Protein AF-A0ABD0RPV3-F1 (afdb_monomer_lite)

Organism: Cirrhinus mrigala (NCBI:txid683832)

Foldseek 3Di:
DPDPDDDPPPPPDPLLVVLLVVLVVLVNNDPPVPDDDVVVVVVCVVVVPDPPPVVVVSVVVNVVSVVVSVVVVVVVD

Radius of gyration: 18.1 Å; chains: 1; bounding box: 38×22×59 Å

InterPro domains:
  IPR005542 PBX, PBC domain [PF03792] (1-77)
  IPR005542 PBX, PBC domain [PS51978] (1-77)

pLDDT: mean 71.22, std 18.46, range [39.75, 95.56]

Structure (mmCIF, N/CA/C/O backbone):
data_AF-A0ABD0RPV3-F1
#
_entry.id   AF-A0ABD0RPV3-F1
#
loop_
_atom_site.group_PDB
_atom_site.id
_atom_site.type_symbol
_atom_site.label_atom_id
_atom_site.label_alt_id
_atom_site.label_comp_id
_atom_site.label_asym_id
_atom_site.label_entity_id
_atom_site.label_seq_id
_atom_site.pdbx_PDB_ins_code
_atom_site.Cartn_x
_atom_site.Cartn_y
_atom_site.Cartn_z
_atom_site.occupancy
_atom_site.B_iso_or_equiv
_atom_site.auth_seq_id
_atom_site.auth_comp_id
_atom_site.auth_asym_id
_atom_site.auth_atom_id
_atom_site.pdbx_PDB_model_num
ATOM 1 N N . LEU A 1 1 ? -4.992 6.704 35.716 1.00 49.44 1 LEU A N 1
ATOM 2 C CA . LEU A 1 1 ? -6.185 6.775 34.847 1.00 49.44 1 LEU A CA 1
ATOM 3 C C . LEU A 1 1 ? -5.788 7.562 33.599 1.00 49.44 1 LEU A C 1
ATOM 5 O O . LEU A 1 1 ? -6.012 8.764 33.541 1.00 49.44 1 LEU A O 1
ATOM 9 N N . SER A 1 2 ? -5.069 6.920 32.672 1.00 39.75 2 SER A N 1
ATOM 10 C CA . SER A 1 2 ? -4.650 7.578 31.431 1.00 39.75 2 SER A CA 1
ATOM 11 C C . SER A 1 2 ? -5.835 7.584 30.486 1.00 39.75 2 SER A C 1
ATOM 13 O O . SER A 1 2 ? -6.316 6.545 30.045 1.00 39.75 2 SER A O 1
ATOM 15 N N . ILE A 1 3 ? -6.338 8.795 30.315 1.00 53.88 3 ILE A N 1
ATOM 16 C CA . ILE A 1 3 ? -7.460 9.200 29.494 1.00 53.88 3 ILE A CA 1
ATOM 17 C C . ILE A 1 3 ? -7.397 8.530 28.118 1.00 53.88 3 ILE A C 1
ATOM 19 O O . ILE A 1 3 ? -6.432 8.680 27.372 1.00 53.88 3 ILE A O 1
ATOM 23 N N . ARG A 1 4 ? -8.438 7.761 27.796 1.00 57.34 4 ARG A N 1
ATOM 24 C CA . ARG A 1 4 ? -8.689 7.258 26.448 1.00 57.34 4 ARG A CA 1
ATOM 25 C C . ARG A 1 4 ? -9.115 8.467 25.618 1.00 57.34 4 ARG A C 1
ATOM 27 O O . ARG A 1 4 ? -10.281 8.847 25.612 1.00 57.34 4 ARG A O 1
ATOM 34 N N . GLY A 1 5 ? -8.129 9.176 25.077 1.00 48.16 5 GLY A N 1
ATOM 35 C CA . GLY A 1 5 ? -8.345 10.337 24.228 1.00 48.16 5 GLY A CA 1
ATOM 36 C C . GLY A 1 5 ? -9.018 9.895 22.936 1.00 48.16 5 GLY A C 1
ATOM 37 O O . GLY A 1 5 ? -8.413 9.154 22.179 1.00 48.16 5 GLY A O 1
ATOM 38 N N . ALA A 1 6 ? -10.271 10.321 22.769 1.00 50.91 6 ALA A N 1
ATOM 39 C CA . ALA A 1 6 ? -10.963 10.646 21.524 1.00 50.91 6 ALA A CA 1
ATOM 40 C C . ALA A 1 6 ? -10.601 9.832 20.263 1.00 50.91 6 ALA A C 1
ATOM 42 O O . ALA A 1 6 ? -9.524 10.012 19.716 1.00 50.91 6 ALA A O 1
ATOM 43 N N . GLN A 1 7 ? -11.555 9.044 19.759 1.00 45.75 7 GLN A N 1
ATOM 44 C CA . GLN A 1 7 ? -12.163 9.110 18.413 1.00 45.75 7 GLN A CA 1
ATOM 45 C C . GLN A 1 7 ? -12.942 7.800 18.184 1.00 45.75 7 GLN A C 1
ATOM 47 O O . GLN A 1 7 ? -12.407 6.705 18.294 1.00 45.75 7 GLN A O 1
ATOM 52 N N . GLU A 1 8 ? -14.241 7.944 17.941 1.00 58.09 8 GLU A N 1
ATOM 53 C CA . GLU A 1 8 ? -15.267 6.892 17.865 1.00 58.09 8 GLU A CA 1
ATOM 54 C C . GLU A 1 8 ? -15.408 6.299 16.441 1.00 58.09 8 GLU A C 1
ATOM 56 O O . GLU A 1 8 ? -16.390 5.645 16.118 1.00 58.09 8 GLU A O 1
ATOM 61 N N . GLU A 1 9 ? -14.399 6.501 15.597 1.00 57.69 9 GLU A N 1
ATOM 62 C CA . GLU A 1 9 ? -14.114 5.764 14.364 1.00 57.69 9 GLU A CA 1
ATOM 63 C C . GLU A 1 9 ? -12.616 5.494 14.455 1.00 57.69 9 GLU A C 1
ATOM 65 O O . GLU A 1 9 ? -11.842 6.446 14.578 1.00 57.69 9 GLU A O 1
ATOM 70 N N . GLU A 1 10 ? -12.209 4.230 14.543 1.00 57.34 10 GLU A N 1
ATOM 71 C CA . GLU A 1 10 ? -10.806 3.897 14.771 1.00 57.34 10 GLU A CA 1
ATOM 72 C C . GLU A 1 10 ? -9.980 4.442 13.594 1.00 57.34 10 GLU A C 1
ATOM 74 O O . GLU A 1 10 ? -10.164 3.985 12.462 1.00 57.34 10 GLU A O 1
ATOM 79 N N . PRO A 1 11 ? -9.140 5.477 13.808 1.00 65.62 11 PRO A N 1
ATOM 80 C CA . PRO A 1 11 ? -8.362 6.053 12.724 1.00 65.62 11 PRO A CA 1
ATOM 81 C C . PRO A 1 11 ? -7.491 4.952 12.105 1.00 65.62 11 PRO A C 1
ATOM 83 O O . PRO A 1 11 ? -7.021 4.078 12.839 1.00 65.62 11 PRO A O 1
ATOM 86 N N . PRO A 1 12 ? -7.256 4.974 10.778 1.00 68.94 12 PRO A N 1
ATOM 87 C CA . PRO A 1 12 ? -6.462 3.946 10.122 1.00 68.94 12 PRO A CA 1
ATOM 88 C C . PRO A 1 12 ? -5.112 3.826 10.821 1.00 68.94 12 PRO A C 1
ATOM 90 O O . PRO A 1 12 ? -4.425 4.825 11.050 1.00 68.94 12 PRO A O 1
ATOM 93 N N . ASP A 1 13 ? -4.760 2.596 11.183 1.00 86.06 13 ASP A N 1
ATOM 94 C CA . ASP A 1 13 ? -3.588 2.327 11.997 1.00 86.06 13 ASP A CA 1
ATOM 95 C C . ASP A 1 13 ? -2.321 2.913 11.354 1.00 86.06 13 ASP A C 1
ATOM 97 O O . ASP A 1 13 ? -1.976 2.608 10.206 1.00 86.06 13 ASP A O 1
ATOM 101 N N . ALA A 1 14 ? -1.602 3.747 12.109 1.00 87.62 14 ALA A N 1
ATOM 102 C CA . ALA A 1 14 ? -0.389 4.409 11.644 1.00 87.62 14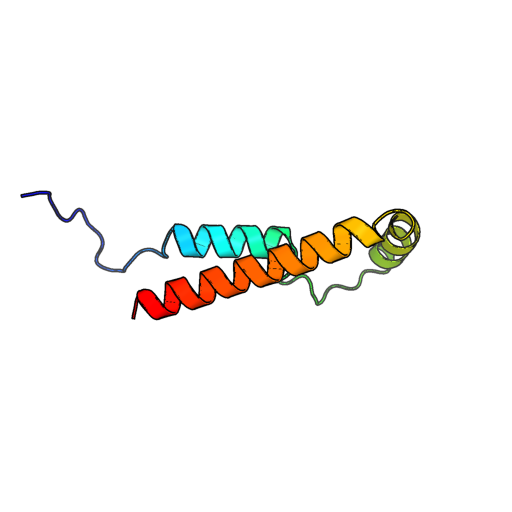 ALA A CA 1
ATOM 103 C C . ALA A 1 14 ? 0.682 3.412 11.156 1.00 87.62 14 ALA A C 1
ATOM 105 O O . ALA A 1 14 ? 1.450 3.727 10.241 1.00 87.62 14 ALA A O 1
ATOM 106 N N . GLN A 1 15 ? 0.737 2.205 11.728 1.00 90.50 15 GLN A N 1
ATOM 107 C CA . GLN A 1 15 ? 1.654 1.151 11.305 1.00 90.50 15 GLN A CA 1
ATOM 108 C C . GLN A 1 15 ? 1.233 0.530 9.969 1.00 90.50 15 GLN A C 1
ATOM 110 O O . GLN A 1 15 ? 2.088 0.360 9.094 1.00 90.50 15 GLN A O 1
ATOM 115 N N . LEU A 1 16 ? -0.063 0.262 9.768 1.00 90.44 16 LEU A N 1
ATOM 116 C CA . LEU A 1 16 ? -0.594 -0.201 8.478 1.00 90.44 16 LEU A CA 1
ATOM 117 C C . LEU A 1 16 ? -0.335 0.832 7.382 1.00 90.44 16 LEU A C 1
ATOM 119 O O . LEU A 1 16 ? 0.219 0.494 6.338 1.00 90.44 16 LEU A O 1
ATOM 123 N N . MET A 1 17 ? -0.607 2.107 7.666 1.00 91.00 17 MET A N 1
ATOM 124 C CA . MET A 1 17 ? -0.359 3.199 6.727 1.00 91.00 17 MET A CA 1
ATOM 125 C C . MET A 1 17 ? 1.126 3.304 6.354 1.00 91.00 17 MET A C 1
ATOM 127 O O . MET A 1 17 ? 1.476 3.569 5.202 1.00 91.00 17 MET A O 1
ATOM 131 N N . ARG A 1 18 ? 2.039 3.070 7.304 1.00 93.06 18 ARG A N 1
ATOM 13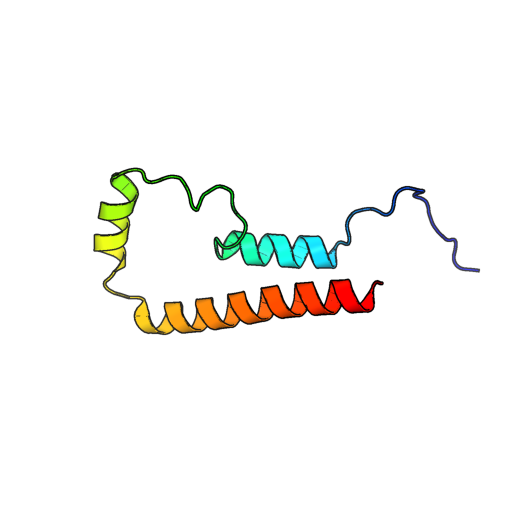2 C CA . ARG A 1 18 ? 3.480 3.052 7.021 1.00 93.06 18 ARG A CA 1
ATOM 133 C C . ARG A 1 18 ? 3.868 1.871 6.129 1.00 93.06 18 ARG A C 1
ATOM 135 O O . ARG A 1 18 ? 4.665 2.061 5.214 1.00 93.06 18 ARG A O 1
ATOM 142 N N . LEU A 1 19 ? 3.314 0.681 6.371 1.00 93.25 19 LEU A N 1
ATOM 143 C CA . LEU A 1 19 ? 3.538 -0.508 5.538 1.00 93.25 19 LEU A CA 1
ATOM 144 C C . LEU A 1 19 ? 3.019 -0.300 4.111 1.00 93.25 19 LEU A C 1
ATOM 146 O O . LEU A 1 19 ? 3.733 -0.610 3.160 1.00 93.25 19 LEU A O 1
ATOM 150 N N . ASP A 1 20 ? 1.836 0.297 3.961 1.00 90.75 20 ASP A N 1
ATOM 151 C CA . ASP A 1 20 ? 1.253 0.635 2.660 1.00 90.75 20 ASP A CA 1
ATOM 152 C C . ASP A 1 20 ? 2.110 1.654 1.899 1.00 90.75 20 ASP A C 1
ATOM 154 O O . ASP A 1 20 ? 2.394 1.458 0.718 1.00 90.75 20 ASP A O 1
ATOM 158 N N . ASN A 1 21 ? 2.607 2.695 2.576 1.00 92.50 21 ASN A N 1
ATOM 159 C CA . ASN A 1 21 ? 3.520 3.670 1.971 1.00 92.50 21 ASN A CA 1
ATOM 160 C C . ASN A 1 21 ? 4.847 3.033 1.528 1.00 92.50 21 ASN A C 1
ATOM 162 O O . ASN A 1 21 ? 5.372 3.377 0.470 1.00 92.50 21 ASN A O 1
ATOM 166 N N . MET A 1 22 ? 5.386 2.088 2.306 1.00 93.00 22 MET A N 1
ATOM 167 C CA . MET A 1 22 ? 6.603 1.361 1.928 1.00 93.00 22 MET A CA 1
ATOM 168 C C . MET A 1 22 ? 6.354 0.404 0.747 1.00 93.00 22 MET A C 1
ATOM 170 O O . MET A 1 22 ? 7.180 0.323 -0.158 1.00 93.00 22 MET A O 1
ATOM 174 N N . LEU A 1 23 ? 5.195 -0.261 0.685 1.00 90.00 23 LEU A N 1
ATOM 175 C CA . LEU A 1 23 ? 4.797 -1.094 -0.460 1.00 90.00 23 LEU A CA 1
ATOM 176 C C . LEU A 1 23 ? 4.512 -0.270 -1.723 1.00 90.00 23 LEU A C 1
ATOM 178 O O . LEU A 1 23 ? 4.784 -0.727 -2.835 1.00 90.00 23 LEU A O 1
ATOM 182 N N . LEU A 1 24 ? 3.972 0.939 -1.571 1.00 89.12 24 LEU A N 1
ATOM 183 C CA . LEU A 1 24 ? 3.755 1.883 -2.663 1.00 89.12 24 LEU A CA 1
ATOM 184 C C . LEU A 1 24 ? 5.076 2.424 -3.214 1.00 89.12 24 LEU A C 1
ATOM 186 O O . LEU A 1 24 ? 5.222 2.499 -4.429 1.00 89.12 24 LEU A O 1
ATOM 190 N N . ALA A 1 25 ? 6.045 2.739 -2.350 1.00 88.75 25 ALA A N 1
ATOM 191 C CA . ALA A 1 25 ? 7.390 3.145 -2.768 1.00 88.75 25 ALA A CA 1
ATOM 192 C C . ALA A 1 25 ? 8.100 2.040 -3.566 1.00 88.75 25 ALA A C 1
ATOM 194 O O . ALA A 1 25 ? 8.821 2.316 -4.520 1.00 88.75 25 ALA A O 1
ATOM 195 N N . GLU A 1 26 ? 7.827 0.781 -3.224 1.00 88.19 26 GLU A N 1
ATOM 196 C CA . GLU A 1 26 ? 8.223 -0.365 -4.034 1.00 88.19 26 GLU A CA 1
ATOM 197 C C . GLU A 1 26 ? 7.356 -0.521 -5.307 1.00 88.19 26 GLU A C 1
ATOM 199 O O . GLU A 1 26 ? 7.731 -1.199 -6.252 1.00 88.19 26 GLU A O 1
ATOM 204 N N . GLY A 1 27 ? 6.193 0.108 -5.429 1.00 81.94 27 GLY A N 1
ATOM 205 C CA . GLY A 1 27 ? 5.320 -0.031 -6.603 1.00 81.94 27 GLY A CA 1
ATOM 206 C C . GLY A 1 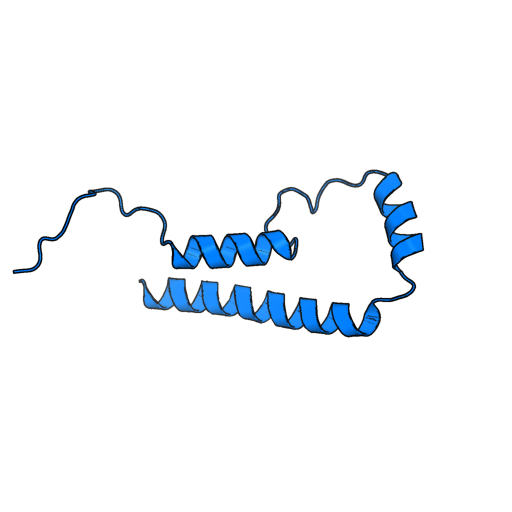27 ? 4.507 -1.331 -6.606 1.00 81.94 27 GLY A C 1
ATOM 207 O O . GLY A 1 27 ? 4.231 -1.899 -7.662 1.00 81.94 27 GLY A O 1
ATOM 208 N N . VAL A 1 28 ? 4.152 -1.837 -5.420 1.00 73.12 28 VAL A N 1
ATOM 209 C CA . VAL A 1 28 ? 3.282 -3.014 -5.228 1.00 73.12 28 VAL A CA 1
ATOM 210 C C . VAL A 1 28 ? 1.803 -2.621 -5.125 1.00 73.12 28 VAL A C 1
ATOM 212 O O . VAL A 1 28 ? 0.964 -3.321 -5.687 1.00 73.12 28 VAL A O 1
ATOM 215 N N . SER A 1 29 ? 1.492 -1.504 -4.455 1.00 68.62 29 SER A N 1
ATOM 216 C CA . SER A 1 29 ? 0.110 -1.086 -4.128 1.00 68.62 29 SER A CA 1
ATOM 217 C C . SER A 1 29 ? -0.372 0.189 -4.838 1.00 68.62 29 SER A C 1
ATOM 219 O O . SER A 1 29 ? -1.423 0.721 -4.492 1.00 68.62 29 SER A O 1
ATOM 221 N N . GLY A 1 30 ? 0.375 0.705 -5.815 1.00 63.72 30 GLY A N 1
ATOM 222 C CA . GLY A 1 30 ? -0.030 1.893 -6.573 1.00 63.72 30 GLY A CA 1
ATOM 223 C C . GLY A 1 30 ? -1.028 1.575 -7.692 1.00 63.72 30 GLY A C 1
ATOM 224 O O . GLY A 1 30 ? -0.986 0.471 -8.246 1.00 63.72 30 GLY A O 1
ATOM 225 N N . PRO A 1 31 ? -1.888 2.532 -8.100 1.00 57.78 31 PRO A N 1
ATOM 226 C CA . PRO A 1 31 ? -2.730 2.388 -9.293 1.00 57.78 31 PRO A CA 1
ATOM 227 C C . PRO A 1 31 ? -1.911 2.183 -10.584 1.00 57.78 31 PRO A C 1
ATOM 229 O O . PRO A 1 31 ? -2.469 1.901 -11.642 1.00 57.78 31 PRO A O 1
ATOM 232 N N . GLU A 1 32 ? -0.583 2.309 -10.522 1.00 54.44 32 GLU A N 1
ATOM 233 C CA . GLU A 1 32 ? 0.301 2.360 -11.682 1.00 54.44 32 GLU A CA 1
ATOM 234 C C . GLU A 1 32 ? 0.768 1.005 -12.228 1.00 54.44 32 GLU A C 1
ATOM 236 O O . GLU A 1 32 ? 1.472 0.984 -13.240 1.00 54.44 32 GLU A O 1
ATOM 241 N N . LYS A 1 33 ? 0.314 -0.146 -11.708 1.00 55.00 33 LYS A N 1
ATOM 242 C CA . LYS A 1 33 ? 0.506 -1.430 -12.426 1.00 55.00 33 LYS A CA 1
ATOM 243 C C . LYS A 1 33 ? -0.499 -1.620 -13.576 1.00 55.00 33 LYS A C 1
ATOM 245 O O . LYS A 1 33 ? -0.970 -2.718 -13.853 1.00 55.00 33 LYS A O 1
ATOM 250 N N . GLY A 1 34 ? -0.822 -0.522 -14.251 1.00 53.78 34 GLY A N 1
ATOM 251 C CA . GLY A 1 34 ? -1.783 -0.424 -15.341 1.00 53.78 34 GLY A CA 1
ATOM 252 C C . GLY A 1 34 ? -1.655 0.912 -16.071 1.00 53.78 34 GLY A C 1
ATOM 253 O O . GLY A 1 34 ? -2.636 1.625 -16.220 1.00 53.78 34 GLY A O 1
ATOM 254 N N . GLY A 1 35 ? -0.445 1.291 -16.490 1.00 46.56 35 GLY A N 1
ATOM 255 C CA . GLY A 1 35 ? -0.216 2.584 -17.142 1.00 46.56 35 GLY A CA 1
ATOM 256 C C . GLY A 1 35 ? 0.955 2.578 -18.113 1.00 46.56 35 GLY A C 1
ATOM 257 O O . GLY A 1 35 ? 1.846 3.415 -18.015 1.00 46.56 35 GLY A O 1
ATOM 258 N N . GLY A 1 36 ? 0.976 1.615 -19.038 1.00 51.12 36 GLY A N 1
ATOM 259 C CA . GLY A 1 36 ? 1.942 1.564 -20.131 1.00 51.12 36 GLY A CA 1
ATOM 260 C C . GLY A 1 36 ? 1.927 2.847 -20.962 1.00 51.12 36 GLY A C 1
ATOM 261 O O . GLY A 1 36 ? 1.082 3.026 -21.831 1.00 51.12 36 GLY A O 1
ATOM 262 N N . SER A 1 37 ? 2.895 3.726 -20.722 1.00 48.22 37 SER A N 1
ATOM 263 C CA . SER A 1 37 ? 3.294 4.753 -21.679 1.00 48.22 37 SER A CA 1
ATOM 264 C C . SER A 1 37 ? 4.609 4.307 -22.295 1.00 48.22 37 SER A C 1
ATOM 266 O O . SER A 1 37 ? 5.558 4.008 -21.575 1.00 48.22 37 SER A O 1
ATOM 268 N N . ALA A 1 38 ? 4.676 4.254 -23.624 1.00 52.22 38 ALA A N 1
ATOM 269 C CA . ALA A 1 38 ? 5.832 3.791 -24.396 1.00 52.22 38 ALA A CA 1
ATOM 270 C C . ALA A 1 38 ? 7.178 4.454 -24.003 1.00 52.22 38 ALA A C 1
ATOM 272 O O . ALA A 1 38 ? 8.241 3.896 -24.266 1.00 52.22 38 ALA A O 1
ATOM 273 N N . ALA A 1 39 ? 7.147 5.593 -23.301 1.00 52.22 39 ALA A N 1
ATOM 274 C CA . ALA A 1 39 ? 8.312 6.234 -22.692 1.00 52.22 39 ALA A CA 1
ATOM 275 C C . ALA A 1 39 ? 8.972 5.403 -21.567 1.00 52.22 39 ALA A C 1
ATOM 277 O O . ALA A 1 39 ? 10.196 5.400 -21.444 1.00 52.22 39 ALA A O 1
ATOM 278 N N . ALA A 1 40 ? 8.195 4.648 -20.783 1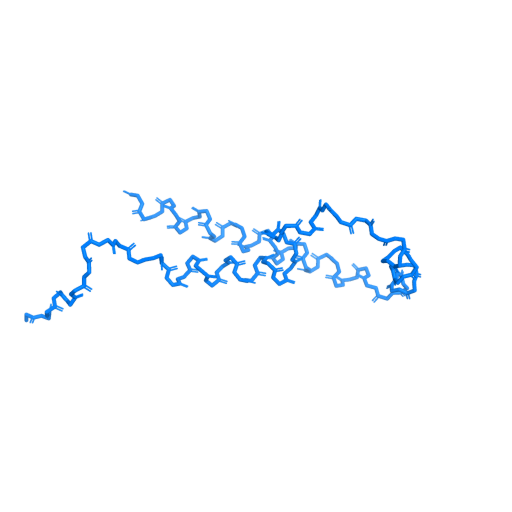.00 52.47 40 ALA A N 1
ATOM 279 C CA . ALA A 1 40 ? 8.711 3.801 -19.707 1.00 52.47 40 ALA A CA 1
ATOM 280 C C . ALA A 1 40 ? 9.454 2.566 -20.242 1.00 52.47 40 ALA A C 1
ATOM 282 O O . ALA A 1 40 ? 10.403 2.113 -19.615 1.00 52.47 40 ALA A O 1
ATOM 283 N N . ALA A 1 41 ? 9.089 2.059 -21.426 1.00 50.84 41 ALA A N 1
ATOM 284 C CA . ALA A 1 41 ? 9.803 0.955 -22.072 1.00 50.84 41 ALA A CA 1
ATOM 285 C C . ALA A 1 41 ? 11.198 1.384 -22.566 1.00 50.84 41 ALA A C 1
ATOM 287 O O . ALA A 1 41 ? 12.156 0.626 -22.432 1.00 50.84 41 ALA A O 1
ATOM 288 N N . ALA A 1 42 ? 11.337 2.618 -23.066 1.00 52.41 42 ALA A N 1
ATOM 289 C CA . ALA A 1 42 ? 12.634 3.182 -23.444 1.00 52.41 42 ALA A CA 1
ATOM 290 C C . ALA A 1 42 ? 13.515 3.479 -22.215 1.00 52.41 42 ALA A C 1
ATOM 292 O O . ALA A 1 42 ? 14.714 3.205 -22.236 1.00 52.41 42 ALA A O 1
ATOM 293 N N . ALA A 1 43 ? 12.920 3.962 -21.118 1.00 52.84 43 ALA A N 1
ATOM 294 C CA . ALA A 1 43 ? 13.627 4.162 -19.852 1.00 52.84 43 ALA A CA 1
ATOM 295 C C . ALA A 1 43 ? 14.009 2.833 -19.174 1.00 52.84 43 ALA A C 1
ATOM 297 O O . ALA A 1 43 ? 15.111 2.718 -18.651 1.00 52.84 43 ALA A O 1
ATOM 298 N N . ALA A 1 44 ? 13.160 1.802 -19.242 1.00 51.84 44 ALA A N 1
ATOM 299 C CA . ALA A 1 44 ? 13.457 0.461 -18.735 1.00 51.84 44 ALA A CA 1
ATOM 300 C C . ALA A 1 44 ? 14.537 -0.251 -19.566 1.00 51.84 44 ALA A C 1
ATOM 302 O O . ALA A 1 44 ? 15.365 -0.958 -19.003 1.00 51.84 44 ALA A O 1
ATOM 303 N N . ALA A 1 45 ? 14.594 -0.019 -20.883 1.00 49.91 45 ALA A N 1
ATOM 304 C CA . ALA A 1 45 ? 15.687 -0.503 -21.728 1.00 49.91 45 ALA A CA 1
ATOM 305 C C . ALA A 1 45 ? 17.026 0.207 -21.434 1.00 49.91 45 ALA A C 1
ATOM 307 O O . ALA A 1 45 ? 18.079 -0.411 -21.557 1.00 49.91 45 ALA A O 1
ATOM 308 N N . ALA A 1 46 ? 16.996 1.473 -20.996 1.00 50.03 46 ALA A N 1
ATOM 309 C CA . ALA A 1 46 ? 18.183 2.214 -20.555 1.00 50.03 46 ALA A CA 1
ATOM 310 C C . ALA A 1 46 ? 18.593 1.907 -19.096 1.00 50.03 46 ALA A C 1
ATOM 312 O O . ALA A 1 46 ? 19.777 1.927 -18.774 1.00 50.03 46 ALA A O 1
ATOM 313 N N . ALA A 1 47 ? 17.635 1.584 -18.220 1.00 53.28 47 ALA A N 1
ATOM 314 C CA . ALA A 1 47 ? 17.865 1.206 -16.821 1.00 53.28 47 ALA A CA 1
ATOM 315 C C . ALA A 1 47 ? 18.138 -0.300 -16.628 1.00 53.28 47 ALA A C 1
ATOM 317 O O . ALA A 1 47 ? 18.671 -0.708 -15.596 1.00 53.28 47 ALA A O 1
ATOM 318 N N . GLY A 1 48 ? 17.833 -1.132 -17.630 1.00 48.22 48 GLY A N 1
ATOM 319 C CA . GLY A 1 48 ? 18.027 -2.588 -17.623 1.00 48.22 48 GLY A CA 1
ATOM 320 C C . GLY A 1 48 ? 19.488 -3.056 -17.634 1.00 48.22 48 GLY A C 1
ATOM 321 O O . GLY A 1 48 ? 19.740 -4.252 -17.728 1.00 48.22 48 GLY A O 1
ATOM 322 N N . GLY A 1 49 ? 20.451 -2.136 -17.539 1.00 44.09 49 GLY A N 1
ATOM 323 C CA . GLY A 1 49 ? 21.881 -2.440 -17.533 1.00 44.09 49 GLY A CA 1
ATOM 324 C C . GLY A 1 49 ? 22.539 -2.560 -16.153 1.00 44.09 49 GLY A C 1
ATOM 325 O O . GLY A 1 49 ? 23.732 -2.841 -16.116 1.00 44.09 49 GLY A O 1
ATOM 326 N N . GLY A 1 50 ? 21.835 -2.335 -15.032 1.00 49.25 50 GLY A N 1
ATOM 327 C CA . GLY A 1 50 ? 22.521 -2.136 -13.739 1.00 49.25 50 GLY A CA 1
ATOM 328 C C . GLY A 1 50 ? 21.882 -2.689 -12.460 1.00 49.25 50 GLY A C 1
ATOM 329 O O . GLY A 1 50 ? 22.318 -2.289 -11.387 1.00 49.25 50 GLY A O 1
ATOM 330 N N . GLY A 1 51 ? 20.865 -3.556 -12.513 1.00 51.56 51 GLY A N 1
ATOM 331 C CA . GLY A 1 51 ? 20.006 -3.786 -11.336 1.00 51.56 51 GLY A CA 1
ATOM 332 C C . GLY A 1 51 ? 19.632 -5.222 -10.970 1.00 51.56 51 GLY A C 1
ATOM 333 O O . GLY A 1 51 ? 18.636 -5.386 -10.269 1.00 51.56 51 GLY A O 1
ATOM 334 N N . SER A 1 52 ? 20.345 -6.258 -11.421 1.00 55.03 52 SER A N 1
ATOM 335 C CA . SER A 1 52 ? 19.965 -7.645 -11.086 1.00 55.03 52 SER A CA 1
ATOM 336 C C . SER A 1 52 ? 20.095 -7.964 -9.592 1.00 55.03 52 SER A C 1
ATOM 338 O O . SER A 1 52 ? 19.210 -8.622 -9.052 1.00 55.03 52 SER A O 1
ATOM 340 N N . ASP A 1 53 ? 21.127 -7.447 -8.914 1.00 63.62 53 ASP A N 1
ATOM 341 C CA . ASP A 1 53 ? 21.302 -7.656 -7.467 1.00 63.62 53 ASP A CA 1
ATOM 342 C C . ASP A 1 53 ? 20.254 -6.880 -6.649 1.00 63.62 53 ASP A C 1
ATOM 344 O O . ASP A 1 53 ? 19.542 -7.473 -5.841 1.00 63.62 53 ASP A O 1
ATOM 348 N N . ASN A 1 54 ? 20.032 -5.596 -6.967 1.00 67.94 54 ASN A N 1
ATOM 349 C CA . ASN A 1 54 ? 19.013 -4.782 -6.290 1.00 67.94 54 ASN A CA 1
ATOM 350 C C . ASN A 1 54 ? 17.587 -5.327 -6.499 1.00 67.94 54 ASN A C 1
ATOM 352 O O . ASN A 1 54 ? 16.753 -5.245 -5.603 1.00 67.94 54 ASN A O 1
ATOM 356 N N . SER A 1 55 ? 17.268 -5.910 -7.662 1.00 72.44 55 SER A N 1
ATOM 357 C CA . SER A 1 55 ? 15.915 -6.427 -7.944 1.00 72.44 55 SER A CA 1
ATOM 358 C C . SER A 1 55 ? 15.514 -7.588 -7.028 1.00 72.44 55 SER A C 1
ATOM 360 O O . SER A 1 55 ? 14.350 -7.681 -6.633 1.00 72.44 55 SER A O 1
ATOM 362 N N . ALA A 1 56 ? 16.462 -8.463 -6.679 1.00 79.62 56 ALA A N 1
ATOM 363 C CA . ALA A 1 56 ? 16.221 -9.555 -5.739 1.00 79.62 56 ALA A CA 1
ATOM 364 C C . ALA A 1 56 ? 16.009 -9.019 -4.313 1.00 79.62 56 ALA A C 1
ATOM 366 O O . ALA A 1 56 ? 15.066 -9.422 -3.634 1.00 79.62 56 ALA A O 1
ATOM 367 N N . GLU A 1 57 ? 16.807 -8.035 -3.898 1.00 87.94 57 GLU A N 1
ATOM 368 C CA . GLU A 1 57 ? 16.675 -7.381 -2.591 1.00 87.94 57 GLU A CA 1
ATOM 369 C C . GLU A 1 57 ? 15.345 -6.624 -2.458 1.00 87.94 57 GLU A C 1
ATOM 371 O O . GLU A 1 57 ? 14.665 -6.740 -1.435 1.00 87.94 57 GLU A O 1
ATOM 376 N N . HIS A 1 58 ? 14.914 -5.923 -3.513 1.00 88.31 58 HIS A N 1
ATOM 377 C CA . HIS A 1 58 ? 13.594 -5.292 -3.584 1.00 88.31 58 HIS A CA 1
ATOM 378 C C . HIS A 1 58 ? 12.465 -6.331 -3.539 1.00 88.31 58 HIS A C 1
ATOM 380 O O . HIS A 1 58 ? 11.447 -6.104 -2.884 1.00 88.31 58 HIS A O 1
ATOM 386 N N . SER A 1 59 ? 12.632 -7.491 -4.182 1.00 87.94 59 SER A N 1
ATOM 387 C CA . SER A 1 59 ? 11.660 -8.590 -4.112 1.00 87.94 59 SER A CA 1
ATOM 388 C C . SER A 1 59 ? 11.499 -9.111 -2.681 1.00 87.94 59 SER A C 1
ATOM 390 O O . SER A 1 59 ? 10.377 -9.202 -2.175 1.00 87.94 59 SER A O 1
ATOM 392 N N . ASP A 1 60 ? 12.608 -9.390 -1.997 1.00 91.44 60 ASP A N 1
ATOM 393 C CA . ASP A 1 60 ? 12.592 -9.8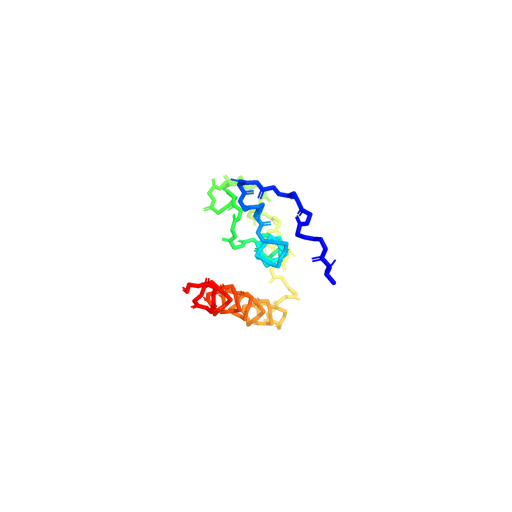60 -0.610 1.00 91.44 60 ASP A CA 1
ATOM 394 C C . ASP A 1 60 ? 12.038 -8.800 0.342 1.00 91.44 60 ASP A C 1
ATOM 396 O O . ASP A 1 60 ? 11.284 -9.113 1.266 1.00 91.44 60 ASP A O 1
ATOM 400 N N . TYR A 1 61 ? 12.387 -7.533 0.120 1.00 93.75 61 TYR A N 1
ATOM 401 C CA . TYR A 1 61 ? 11.875 -6.420 0.907 1.00 93.75 61 TYR A CA 1
ATOM 402 C C . TYR A 1 61 ? 10.353 -6.278 0.756 1.00 93.75 61 TYR A C 1
ATOM 404 O O . TYR A 1 61 ? 9.645 -6.236 1.763 1.00 93.75 61 TYR A O 1
ATOM 412 N N . ARG A 1 62 ? 9.820 -6.328 -0.472 1.00 91.94 62 ARG A N 1
ATOM 413 C CA . ARG A 1 62 ? 8.366 -6.328 -0.735 1.00 91.94 62 ARG A CA 1
ATOM 414 C C . ARG A 1 62 ? 7.652 -7.487 -0.057 1.00 91.94 62 ARG A C 1
ATOM 416 O O . ARG A 1 62 ? 6.611 -7.280 0.567 1.00 91.94 62 ARG A O 1
ATOM 423 N N . ALA A 1 63 ? 8.206 -8.695 -0.171 1.00 93.12 63 ALA A N 1
ATOM 424 C CA . ALA A 1 63 ? 7.639 -9.885 0.452 1.00 93.12 63 ALA A CA 1
ATOM 425 C C . ALA A 1 63 ? 7.569 -9.727 1.979 1.00 93.12 63 ALA A C 1
ATOM 427 O O . ALA A 1 63 ? 6.516 -9.967 2.571 1.00 93.12 63 ALA A O 1
ATOM 428 N N . LYS A 1 64 ? 8.645 -9.228 2.603 1.00 95.56 64 LYS A N 1
ATOM 429 C CA . LYS A 1 64 ? 8.697 -8.936 4.045 1.00 95.56 64 LYS A CA 1
ATOM 430 C C . LYS A 1 64 ? 7.652 -7.900 4.460 1.00 95.56 64 LYS A C 1
ATOM 432 O O . LYS A 1 64 ? 6.935 -8.125 5.429 1.00 95.56 64 LYS A O 1
ATOM 437 N N . LEU A 1 65 ? 7.524 -6.790 3.731 1.00 94.69 65 LEU A N 1
ATOM 438 C CA . LEU A 1 65 ? 6.535 -5.746 4.030 1.00 94.69 65 LEU A CA 1
ATOM 439 C C . LEU A 1 65 ? 5.096 -6.271 3.954 1.00 94.69 65 LEU A C 1
ATOM 441 O O . LEU A 1 65 ? 4.290 -6.006 4.847 1.00 94.69 65 LEU A O 1
ATOM 445 N N . SER A 1 66 ? 4.789 -7.050 2.913 1.00 92.12 66 SER A N 1
ATOM 446 C CA . SER A 1 66 ? 3.480 -7.687 2.747 1.00 92.12 66 SER A CA 1
ATOM 447 C C . SER A 1 66 ? 3.190 -8.689 3.867 1.00 92.12 66 SER A C 1
ATOM 449 O O . SER A 1 66 ? 2.079 -8.718 4.392 1.00 92.12 66 SER A O 1
ATOM 451 N N . GLN A 1 67 ? 4.186 -9.485 4.267 1.00 95.38 67 GLN A N 1
ATOM 452 C CA . GLN A 1 67 ? 4.058 -10.438 5.368 1.00 95.38 67 GLN A CA 1
ATOM 453 C C . GLN A 1 67 ? 3.815 -9.734 6.710 1.00 95.38 67 GLN A C 1
ATOM 455 O O . GLN A 1 67 ? 2.917 -10.132 7.445 1.00 95.38 67 GLN A O 1
ATOM 460 N N . ILE A 1 68 ? 4.565 -8.671 7.022 1.00 95.06 68 ILE A N 1
ATOM 461 C CA . ILE A 1 68 ? 4.381 -7.893 8.260 1.00 95.06 68 ILE A CA 1
ATOM 462 C C . ILE A 1 68 ? 2.980 -7.278 8.299 1.00 95.06 68 ILE A C 1
ATOM 464 O O . ILE A 1 68 ? 2.322 -7.335 9.332 1.00 95.06 68 ILE A O 1
ATOM 468 N N . ARG A 1 69 ? 2.498 -6.740 7.172 1.00 92.38 69 ARG A N 1
ATOM 469 C CA . ARG A 1 69 ? 1.133 -6.207 7.048 1.00 92.38 69 ARG A CA 1
ATOM 470 C C . ARG A 1 69 ? 0.081 -7.266 7.347 1.00 92.38 69 ARG A C 1
ATOM 472 O O . ARG A 1 69 ? -0.849 -6.988 8.092 1.00 92.38 69 ARG A O 1
ATOM 479 N N . GLN A 1 70 ? 0.245 -8.469 6.800 1.00 91.62 70 GLN A N 1
ATOM 480 C CA . GLN A 1 70 ? -0.678 -9.576 7.036 1.00 91.62 70 GLN A CA 1
ATOM 481 C C . GLN A 1 70 ? -0.673 -10.024 8.502 1.00 91.62 70 GLN A C 1
ATOM 483 O O . GLN A 1 70 ? -1.742 -10.163 9.089 1.00 91.62 70 GLN A O 1
ATOM 488 N N . ILE A 1 71 ? 0.510 -10.220 9.096 1.00 93.88 71 ILE A N 1
ATOM 489 C CA . ILE A 1 71 ? 0.638 -10.627 10.504 1.00 93.88 71 ILE A CA 1
ATOM 490 C C . ILE A 1 71 ? 0.006 -9.573 11.406 1.00 93.88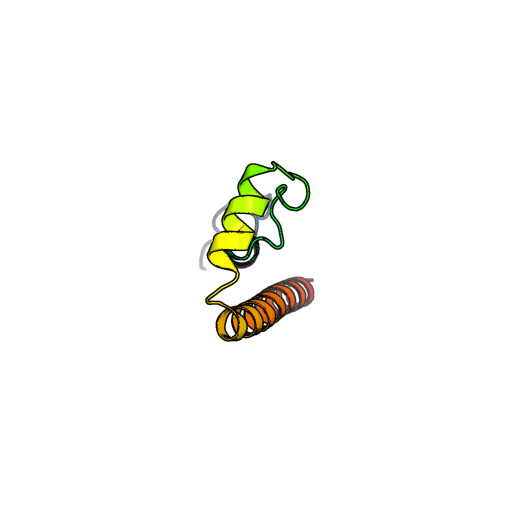 71 ILE A C 1
ATOM 492 O O . ILE A 1 71 ? -0.842 -9.913 12.218 1.00 93.88 71 ILE A O 1
ATOM 496 N N . TYR A 1 72 ? 0.347 -8.301 11.201 1.00 90.62 72 TYR A N 1
ATOM 497 C CA . TYR A 1 72 ? -0.183 -7.203 11.999 1.00 90.62 72 TYR A CA 1
ATOM 498 C C . TYR A 1 72 ? -1.710 -7.131 11.953 1.00 90.62 72 TYR A C 1
ATOM 500 O O . TYR A 1 72 ? -2.336 -6.928 12.980 1.00 90.62 72 TYR A O 1
ATOM 508 N N . HIS A 1 73 ? -2.312 -7.349 10.780 1.00 86.38 73 HIS A N 1
ATOM 509 C CA . HIS A 1 73 ? -3.768 -7.398 10.637 1.00 86.38 73 HIS A CA 1
ATOM 510 C C . HIS A 1 73 ? -4.385 -8.601 11.363 1.00 86.38 73 HIS A C 1
ATOM 512 O O . HIS A 1 73 ? -5.425 -8.467 11.988 1.00 86.38 73 HIS A O 1
ATOM 518 N N . THR A 1 74 ? -3.713 -9.755 11.308 1.00 85.88 74 THR A N 1
ATOM 519 C CA . THR A 1 74 ? -4.168 -10.996 11.959 1.00 85.88 74 THR A CA 1
ATOM 520 C C . THR A 1 74 ? -4.051 -10.919 13.484 1.00 85.88 74 THR A C 1
ATOM 522 O O . THR A 1 74 ? -4.846 -11.526 14.186 1.00 85.88 74 THR A O 1
ATOM 525 N N . GLU A 1 75 ? -3.053 -10.206 14.011 1.00 82.88 75 GLU A N 1
ATOM 526 C CA . GLU A 1 75 ? -2.880 -9.991 15.457 1.00 82.88 75 GLU A CA 1
ATOM 527 C C . GLU A 1 75 ? -3.790 -8.883 16.019 1.00 82.88 75 GLU A C 1
ATOM 529 O O . GLU A 1 75 ? -3.896 -8.755 17.239 1.00 82.88 75 GLU A O 1
ATOM 534 N N . LEU A 1 76 ? -4.414 -8.074 15.152 1.00 71.38 76 LEU A N 1
ATOM 535 C CA . LEU A 1 76 ? -5.346 -7.001 15.526 1.00 71.38 76 LEU A CA 1
ATOM 536 C C . LEU A 1 76 ? -6.821 -7.446 15.561 1.00 71.38 76 LEU A C 1
ATOM 538 O O . LEU A 1 76 ? -7.630 -6.726 16.145 1.00 71.38 76 LEU A O 1
ATOM 542 N N . GLU A 1 77 ? -7.158 -8.593 14.953 1.00 60.47 77 GLU A N 1
ATOM 543 C CA . GLU A 1 77 ? -8.450 -9.299 15.111 1.00 60.47 77 GLU A CA 1
ATOM 544 C C . GLU A 1 77 ? -8.538 -10.053 16.449 1.00 60.47 77 GLU A C 1
ATOM 546 O O . GLU A 1 77 ? -9.636 -10.028 17.057 1.00 60.47 77 GLU A O 1
#

Sequence (77 aa):
LSIRGAQEEEPPDAQLMRLDNMLLAEGVSGPEKGGGSAAAAAAAAAAGGGGSDNSAEHSDYRAKLSQIRQIYHTELE

Secondary structure (DSSP, 8-state):
-------SS-PPPHHHHHHHHHHHHTTSSSTTTT---HHHHHHHHHHTTS-HHHHHHHHHHHHHHHHHHHHHHHHH-